Protein AF-A0A2S8B632-F1 (afdb_monomer_lite)

Organism: NCBI:txid2054227

Structure (mmCIF, N/CA/C/O backbone):
data_AF-A0A2S8B632-F1
#
_entry.id   AF-A0A2S8B632-F1
#
loop_
_atom_site.group_PDB
_atom_site.id
_atom_site.type_symbol
_atom_site.label_atom_id
_atom_site.label_alt_id
_atom_site.label_comp_id
_atom_site.label_asym_id
_atom_site.label_entity_id
_atom_site.label_seq_id
_atom_site.pdbx_PDB_ins_code
_atom_site.Cartn_x
_atom_site.Cartn_y
_atom_site.Cartn_z
_atom_site.occupancy
_atom_site.B_iso_or_equiv
_atom_site.auth_seq_id
_atom_site.auth_comp_id
_atom_site.auth_asym_id
_atom_site.auth_atom_id
_atom_site.pdbx_PDB_model_num
ATOM 1 N N . MET A 1 1 ? 15.547 -4.047 -6.048 1.00 76.81 1 MET A N 1
ATOM 2 C CA . MET A 1 1 ? 15.099 -2.865 -5.270 1.00 76.81 1 MET A CA 1
ATOM 3 C C . MET A 1 1 ? 13.656 -2.475 -5.585 1.00 76.81 1 MET A C 1
ATOM 5 O O . MET A 1 1 ? 12.874 -2.422 -4.647 1.00 76.81 1 MET A O 1
ATOM 9 N N . LEU A 1 2 ? 13.265 -2.305 -6.857 1.00 84.19 2 LEU A N 1
ATOM 10 C CA . LEU A 1 2 ? 11.874 -1.999 -7.253 1.00 84.19 2 LEU A CA 1
ATOM 11 C C . LEU A 1 2 ? 10.817 -2.939 -6.655 1.00 84.19 2 LEU A C 1
ATOM 13 O O . LEU A 1 2 ? 9.797 -2.478 -6.156 1.00 84.19 2 LEU A O 1
ATOM 17 N N . TRP A 1 3 ? 11.103 -4.242 -6.634 1.00 83.06 3 TRP A N 1
ATOM 18 C CA . TRP A 1 3 ? 10.235 -5.255 -6.028 1.00 83.06 3 TRP A CA 1
ATOM 19 C C . TRP A 1 3 ? 9.898 -4.991 -4.556 1.00 83.06 3 TRP A C 1
ATOM 21 O O . TRP A 1 3 ? 8.747 -5.135 -4.159 1.00 83.06 3 TRP A O 1
ATOM 31 N N . ALA A 1 4 ? 10.875 -4.569 -3.748 1.00 85.31 4 ALA A N 1
ATOM 32 C CA . ALA A 1 4 ? 10.653 -4.302 -2.328 1.00 85.31 4 ALA A CA 1
ATOM 33 C C . ALA A 1 4 ? 9.774 -3.059 -2.120 1.00 85.31 4 ALA A C 1
ATOM 35 O O . ALA A 1 4 ? 8.884 -3.073 -1.276 1.00 85.31 4 ALA A O 1
ATOM 36 N N . ILE A 1 5 ? 9.989 -2.013 -2.925 1.00 88.69 5 ILE A N 1
ATOM 37 C CA . ILE A 1 5 ? 9.209 -0.768 -2.870 1.00 88.69 5 ILE A CA 1
ATOM 38 C C . ILE A 1 5 ? 7.763 -1.030 -3.306 1.00 88.69 5 ILE A C 1
ATOM 40 O O . ILE A 1 5 ? 6.830 -0.580 -2.644 1.00 88.69 5 ILE A O 1
ATOM 44 N N . TYR A 1 6 ? 7.580 -1.813 -4.374 1.00 88.19 6 TYR A N 1
ATOM 45 C CA . TYR A 1 6 ? 6.267 -2.236 -4.855 1.00 88.19 6 TYR A CA 1
ATOM 46 C C . TYR A 1 6 ? 5.496 -3.024 -3.791 1.00 88.19 6 TYR A C 1
ATOM 48 O O . TYR A 1 6 ? 4.371 -2.666 -3.450 1.00 88.19 6 TYR A O 1
ATOM 56 N N . LEU A 1 7 ? 6.120 -4.062 -3.221 1.00 89.50 7 LEU A N 1
ATOM 57 C CA . LEU A 1 7 ? 5.497 -4.915 -2.208 1.00 89.50 7 LEU A CA 1
ATOM 58 C C . LEU A 1 7 ? 5.131 -4.134 -0.946 1.00 89.50 7 LEU A C 1
ATOM 60 O O . LEU A 1 7 ? 4.023 -4.282 -0.436 1.00 89.50 7 LEU A O 1
ATOM 64 N N . LEU A 1 8 ? 6.040 -3.288 -0.458 1.00 88.94 8 LEU A N 1
ATOM 65 C CA . LEU A 1 8 ? 5.821 -2.503 0.752 1.00 88.94 8 LEU A CA 1
ATOM 66 C C . LEU A 1 8 ? 4.721 -1.449 0.555 1.00 88.94 8 LEU A C 1
ATOM 68 O O . LEU A 1 8 ? 3.849 -1.311 1.416 1.00 88.94 8 LEU A O 1
ATOM 72 N N . GLY A 1 9 ? 4.714 -0.759 -0.590 1.00 86.94 9 GLY A N 1
ATOM 73 C CA . GLY A 1 9 ? 3.672 0.206 -0.937 1.00 86.94 9 GLY A CA 1
ATOM 74 C C . GLY A 1 9 ? 2.298 -0.443 -1.108 1.00 86.94 9 GLY A C 1
ATOM 75 O O . GLY A 1 9 ? 1.331 0.002 -0.492 1.00 86.94 9 GLY A O 1
ATOM 76 N N . ALA A 1 10 ? 2.216 -1.540 -1.868 1.00 88.00 10 ALA A N 1
ATOM 77 C CA . ALA A 1 10 ? 0.968 -2.269 -2.087 1.00 88.00 10 ALA A CA 1
ATOM 78 C C . ALA A 1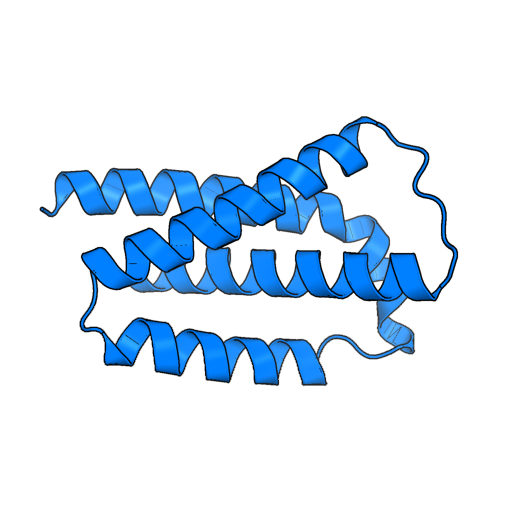 10 ? 0.414 -2.880 -0.788 1.00 88.00 10 ALA A C 1
ATOM 80 O O . ALA A 1 10 ? -0.784 -2.781 -0.522 1.00 88.00 10 ALA A O 1
ATOM 81 N N . LEU A 1 11 ? 1.272 -3.464 0.059 1.00 88.81 11 LEU A N 1
ATOM 82 C CA . LEU A 1 11 ? 0.860 -4.020 1.350 1.00 88.81 11 LEU A CA 1
ATOM 83 C C . LEU A 1 11 ? 0.319 -2.925 2.277 1.00 88.81 11 LEU A C 1
ATOM 85 O O . LEU A 1 11 ? -0.756 -3.086 2.851 1.00 88.81 11 LEU A O 1
ATOM 89 N N . SER A 1 12 ? 1.037 -1.805 2.398 1.00 88.06 12 SER A N 1
ATOM 90 C CA . SER A 1 12 ? 0.639 -0.692 3.273 1.00 88.06 12 SER A CA 1
ATOM 91 C C . SER A 1 12 ? -0.692 -0.085 2.825 1.00 88.06 12 SER A C 1
ATOM 93 O O . SER A 1 12 ? -1.578 0.137 3.651 1.00 88.06 12 SER A O 1
ATOM 95 N N . GLY A 1 13 ? -0.879 0.079 1.512 1.00 84.62 13 GLY A N 1
ATOM 96 C CA . GLY A 1 13 ? -2.128 0.541 0.913 1.00 84.62 13 GLY A CA 1
ATOM 97 C C . GLY A 1 13 ? -3.321 -0.389 1.156 1.00 84.62 13 GLY A C 1
ATOM 98 O O . GLY A 1 13 ? -4.414 0.063 1.512 1.00 84.62 13 GLY A O 1
ATOM 99 N N . LEU A 1 14 ? -3.118 -1.705 1.029 1.00 86.88 14 LEU A N 1
ATOM 100 C CA . LEU A 1 14 ? -4.156 -2.713 1.282 1.00 86.88 14 LEU A CA 1
ATOM 101 C C . LEU A 1 14 ? -4.546 -2.787 2.767 1.00 86.88 14 LEU A C 1
ATOM 103 O O . LEU A 1 14 ? -5.736 -2.851 3.087 1.00 86.88 14 LEU A O 1
ATOM 107 N N . ILE A 1 15 ? -3.570 -2.717 3.679 1.00 86.38 15 ILE A N 1
ATOM 108 C CA . ILE A 1 15 ? -3.821 -2.647 5.128 1.00 86.38 15 ILE A CA 1
ATOM 109 C C . ILE A 1 15 ? -4.603 -1.370 5.466 1.00 86.38 15 ILE A C 1
ATOM 111 O O . ILE A 1 15 ? -5.637 -1.439 6.138 1.00 86.38 15 ILE A O 1
ATOM 115 N N . GLY A 1 16 ? -4.154 -0.218 4.957 1.00 81.31 16 GLY A N 1
ATOM 116 C CA . GLY A 1 16 ? -4.801 1.078 5.170 1.00 81.31 16 GLY A CA 1
ATOM 117 C C . GLY A 1 16 ? -6.233 1.133 4.630 1.00 81.31 16 GLY A C 1
ATOM 118 O O . GLY A 1 16 ? -7.112 1.714 5.276 1.00 81.31 16 GLY A O 1
ATOM 119 N N . SER A 1 17 ? -6.490 0.491 3.487 1.00 82.25 17 SER A N 1
ATOM 120 C CA . SER A 1 17 ? -7.823 0.392 2.877 1.00 82.25 17 SER A CA 1
ATOM 121 C C . SER A 1 17 ? -8.756 -0.501 3.691 1.00 82.25 17 SER A C 1
ATOM 123 O O . SER A 1 17 ? -9.892 -0.120 3.976 1.00 82.25 17 SER A O 1
ATOM 125 N N . ARG A 1 18 ? -8.270 -1.662 4.149 1.00 78.62 18 ARG A N 1
ATOM 126 C CA . ARG A 1 18 ? -9.060 -2.573 4.984 1.00 78.62 18 ARG A CA 1
ATOM 127 C C . ARG A 1 18 ? -9.419 -1.953 6.333 1.00 78.62 18 ARG A C 1
ATOM 129 O O . ARG A 1 18 ? -10.560 -2.094 6.771 1.00 78.62 18 ARG A O 1
ATOM 136 N N . ALA A 1 19 ? -8.492 -1.230 6.962 1.00 77.62 19 ALA A N 1
ATOM 137 C CA . ALA A 1 19 ? -8.771 -0.485 8.189 1.00 77.62 19 ALA A CA 1
ATOM 138 C C . ALA A 1 19 ? -9.913 0.531 7.986 1.00 77.62 19 ALA A C 1
ATOM 140 O O . ALA A 1 19 ? -10.810 0.622 8.823 1.00 77.62 19 ALA A O 1
ATOM 141 N N . LEU A 1 20 ? -9.938 1.228 6.843 1.00 77.31 20 LEU A N 1
ATOM 142 C CA . LEU A 1 20 ? -10.996 2.186 6.506 1.00 77.31 20 LEU A CA 1
ATOM 143 C C . LEU A 1 20 ? -12.354 1.508 6.257 1.00 77.31 20 LEU A C 1
ATOM 145 O O . LEU A 1 20 ? -13.375 1.973 6.756 1.00 77.31 20 LEU A O 1
ATOM 149 N N . THR A 1 21 ? -12.391 0.374 5.549 1.00 77.69 21 THR A N 1
ATOM 150 C CA . THR A 1 21 ? -13.643 -0.380 5.345 1.00 77.69 21 THR A CA 1
ATOM 151 C C . THR A 1 21 ? -14.222 -0.890 6.664 1.00 77.69 21 THR A C 1
ATOM 153 O O . THR A 1 21 ? -15.436 -0.858 6.867 1.00 77.69 21 THR A O 1
ATOM 156 N N . VAL A 1 22 ? -13.369 -1.357 7.578 1.00 76.31 22 VAL A N 1
ATOM 157 C CA . VAL A 1 22 ? -13.817 -1.810 8.900 1.00 76.31 22 VAL A CA 1
ATOM 158 C C . VAL A 1 22 ? -14.311 -0.635 9.749 1.00 76.31 22 VAL A C 1
ATOM 160 O O . VAL A 1 22 ? -15.332 -0.773 10.415 1.00 76.31 22 VAL A O 1
ATOM 163 N N . MET A 1 23 ? -13.659 0.529 9.671 1.00 72.75 23 MET A N 1
ATOM 164 C CA . MET A 1 23 ? -14.112 1.766 10.320 1.00 72.75 23 MET A CA 1
ATOM 165 C C . MET A 1 23 ? -15.508 2.184 9.846 1.00 72.75 23 MET A C 1
ATOM 167 O O . MET A 1 23 ? -16.386 2.429 10.672 1.00 72.75 23 MET A O 1
ATOM 171 N N . ALA A 1 24 ? -15.731 2.186 8.528 1.00 73.31 24 ALA A N 1
ATOM 172 C CA . ALA A 1 24 ? -17.023 2.523 7.936 1.00 73.31 24 ALA A CA 1
ATOM 173 C C . ALA A 1 24 ? -18.138 1.570 8.400 1.00 73.31 24 ALA A C 1
ATOM 175 O O . ALA A 1 24 ? -19.248 2.006 8.688 1.00 73.31 24 ALA A O 1
ATOM 176 N N . ARG A 1 25 ? -17.837 0.270 8.538 1.00 76.62 25 ARG A N 1
ATOM 177 C CA . ARG A 1 25 ? -18.782 -0.725 9.081 1.00 76.62 25 ARG A CA 1
ATOM 178 C C . ARG A 1 25 ? -19.019 -0.578 10.584 1.00 76.62 25 ARG A C 1
ATOM 180 O O . ARG A 1 25 ? -20.096 -0.916 11.056 1.00 76.62 25 ARG A O 1
ATOM 187 N N . GLY A 1 26 ? -18.017 -0.114 11.327 1.00 72.81 26 GLY A N 1
ATOM 188 C CA . GLY A 1 26 ? -18.084 0.091 12.773 1.00 72.81 26 GLY A CA 1
ATOM 189 C C . GLY A 1 26 ? -18.742 1.404 13.204 1.00 72.81 26 GLY A C 1
ATOM 190 O O . GLY A 1 26 ? -18.823 1.647 14.403 1.00 72.81 26 GLY A O 1
ATOM 191 N N . GLY A 1 27 ? -19.169 2.261 12.266 1.00 68.06 27 GLY A N 1
ATOM 192 C CA . GLY A 1 27 ? -19.776 3.562 12.577 1.00 68.06 27 GLY A CA 1
ATOM 193 C C . GLY A 1 27 ? -18.827 4.537 13.282 1.00 68.06 27 GLY A C 1
ATOM 194 O O . GLY A 1 27 ? -19.273 5.454 13.966 1.00 68.06 27 GLY A O 1
ATOM 195 N N . VAL A 1 28 ? -17.513 4.326 13.161 1.00 70.44 28 VAL A N 1
ATOM 196 C CA . VAL A 1 28 ? -16.509 5.164 13.820 1.00 70.44 28 VAL A CA 1
ATOM 197 C C . VAL A 1 28 ? -16.243 6.384 12.941 1.00 70.44 28 VAL A C 1
ATOM 199 O O . VAL A 1 28 ? -15.589 6.281 11.906 1.00 70.44 28 VAL A O 1
ATOM 202 N N . GLU A 1 29 ? -16.746 7.548 13.350 1.00 65.62 29 GLU A N 1
ATOM 203 C CA . GLU A 1 29 ? -16.479 8.809 12.657 1.00 65.62 29 GLU A CA 1
ATOM 204 C C . GLU A 1 29 ? -15.068 9.322 12.957 1.00 65.62 29 GLU A C 1
ATOM 206 O O . GLU A 1 29 ? -14.730 9.687 14.088 1.00 65.62 29 GLU A O 1
ATOM 211 N N . GLN A 1 30 ? -14.236 9.407 11.921 1.00 69.25 30 GLN A N 1
ATOM 212 C CA . GLN A 1 30 ? -12.913 10.008 12.015 1.00 69.25 30 GLN A CA 1
ATOM 213 C C . GLN A 1 30 ? -13.031 11.526 11.823 1.00 69.25 30 GLN A C 1
ATOM 215 O O . GLN A 1 30 ? -13.266 12.000 10.720 1.00 69.25 30 GLN A O 1
ATOM 220 N N . ARG A 1 31 ? -12.870 12.308 12.899 1.00 70.62 31 ARG A N 1
ATOM 221 C CA . ARG A 1 31 ? -13.025 13.782 12.869 1.00 70.62 31 ARG A CA 1
ATOM 222 C C . ARG A 1 31 ? -11.753 14.552 12.502 1.00 70.62 31 ARG A C 1
ATOM 224 O O . ARG A 1 31 ? -11.771 15.775 12.406 1.00 70.62 31 ARG A O 1
ATOM 231 N N . ASN A 1 32 ? -10.634 13.854 12.317 1.00 80.62 32 ASN A N 1
ATOM 232 C CA . ASN A 1 32 ? -9.362 14.482 11.979 1.00 80.62 32 ASN A CA 1
ATOM 233 C C . ASN A 1 32 ? -9.254 14.693 10.459 1.00 80.62 32 ASN A C 1
ATOM 235 O O . ASN A 1 32 ? -9.022 13.738 9.718 1.00 80.62 32 ASN A O 1
ATOM 239 N N . LEU A 1 33 ? -9.374 15.949 10.017 1.00 78.81 33 LEU A N 1
ATOM 240 C CA . LEU A 1 33 ? -9.251 16.365 8.612 1.00 78.81 33 LEU A CA 1
ATOM 241 C C . LEU A 1 33 ? -7.978 15.835 7.935 1.00 78.81 33 LEU A C 1
ATOM 243 O O . LEU A 1 33 ? -8.038 15.374 6.798 1.00 78.81 33 LEU A O 1
ATOM 247 N N . VAL A 1 34 ? -6.842 15.831 8.640 1.00 80.88 34 VAL A N 1
ATOM 248 C CA . VAL A 1 34 ? -5.560 15.359 8.087 1.00 80.88 34 VAL A CA 1
ATOM 249 C C . VAL A 1 34 ? -5.619 13.867 7.759 1.00 80.88 34 VAL A C 1
ATOM 251 O O . VAL A 1 34 ? -5.147 13.447 6.706 1.00 80.88 34 VAL A O 1
ATOM 254 N N . ALA A 1 35 ? -6.244 13.064 8.624 1.00 78.50 35 ALA A N 1
ATOM 255 C CA . ALA A 1 35 ? -6.382 11.625 8.410 1.00 78.50 35 ALA A CA 1
ATOM 256 C C . ALA A 1 35 ? -7.323 11.303 7.237 1.00 78.50 35 ALA A C 1
ATOM 258 O O . ALA A 1 35 ? -7.056 10.367 6.489 1.00 78.50 35 ALA A O 1
ATOM 259 N N . ILE A 1 36 ? -8.383 12.096 7.043 1.00 78.00 36 ILE A N 1
ATOM 260 C CA . ILE A 1 36 ? -9.306 11.952 5.905 1.00 78.00 36 ILE A CA 1
ATOM 261 C C . ILE A 1 36 ? -8.580 12.249 4.589 1.00 78.00 36 ILE A C 1
ATOM 263 O O . ILE A 1 36 ? -8.666 11.472 3.638 1.00 78.00 36 ILE A O 1
ATOM 267 N N . ILE A 1 37 ? -7.833 13.355 4.543 1.00 83.00 37 ILE A N 1
ATOM 268 C CA . ILE A 1 37 ? -7.068 13.754 3.357 1.00 83.00 37 ILE A CA 1
ATOM 269 C C . ILE A 1 37 ? -6.009 12.693 3.027 1.00 83.00 37 ILE A C 1
ATOM 271 O O . ILE A 1 37 ? -5.926 12.238 1.885 1.00 83.00 37 ILE A O 1
ATOM 275 N N . LEU A 1 38 ? -5.246 12.244 4.030 1.00 85.00 38 LEU A N 1
ATOM 276 C CA . LEU A 1 38 ? -4.250 11.181 3.868 1.00 85.00 38 LEU A CA 1
ATOM 277 C C . LEU A 1 38 ? -4.874 9.867 3.396 1.00 85.00 38 LEU A C 1
ATOM 279 O O . LEU A 1 38 ? -4.292 9.211 2.541 1.00 85.00 38 LEU A O 1
ATOM 283 N N . ALA A 1 39 ? -6.062 9.507 3.881 1.00 77.75 39 ALA A N 1
ATOM 284 C CA . ALA A 1 39 ? -6.755 8.308 3.428 1.00 77.75 39 ALA A CA 1
ATOM 285 C C . ALA A 1 39 ? -7.132 8.379 1.938 1.00 77.75 39 ALA A C 1
ATOM 287 O O . ALA A 1 39 ? -6.978 7.389 1.221 1.00 77.75 39 ALA A O 1
ATOM 288 N N . GLY A 1 40 ? -7.576 9.548 1.460 1.00 81.38 40 GLY A N 1
ATOM 289 C CA . GLY A 1 40 ? -7.856 9.776 0.040 1.00 81.38 40 GLY A CA 1
ATOM 290 C C . GLY A 1 40 ? -6.601 9.640 -0.827 1.00 81.38 40 GLY A C 1
ATOM 291 O O . GLY A 1 40 ? -6.588 8.877 -1.794 1.00 81.38 40 GLY A O 1
ATOM 292 N N . PHE A 1 41 ? -5.513 10.314 -0.444 1.00 85.44 41 PHE A N 1
ATOM 293 C CA . PHE A 1 41 ? -4.234 10.206 -1.154 1.00 85.44 41 PHE A CA 1
ATOM 294 C C . PHE A 1 41 ? -3.612 8.806 -1.061 1.00 85.44 41 PHE A C 1
ATOM 296 O O . PHE A 1 41 ? -3.007 8.350 -2.029 1.00 85.44 41 PHE A O 1
ATOM 303 N N . GLY A 1 42 ? -3.795 8.103 0.058 1.00 83.50 42 GLY A N 1
ATOM 304 C CA . GLY A 1 42 ? -3.347 6.725 0.259 1.00 83.50 42 GLY A CA 1
ATOM 305 C C . GLY A 1 42 ? -4.047 5.734 -0.674 1.00 83.50 42 GLY A C 1
ATOM 306 O O . GLY A 1 42 ? -3.409 4.845 -1.237 1.00 83.50 42 GLY A O 1
ATOM 307 N N . MET A 1 43 ? -5.350 5.904 -0.919 1.00 83.19 43 MET A N 1
ATOM 308 C CA . MET A 1 43 ? -6.060 5.096 -1.917 1.00 83.19 43 MET A CA 1
ATOM 309 C C . MET A 1 43 ? -5.535 5.364 -3.330 1.00 83.19 43 MET A C 1
ATOM 311 O O . MET A 1 43 ? -5.207 4.422 -4.051 1.00 83.19 43 MET A O 1
ATOM 315 N N . LEU A 1 44 ? -5.399 6.638 -3.711 1.00 87.81 44 LEU A N 1
ATOM 316 C CA . LEU A 1 44 ? -4.882 7.021 -5.029 1.00 87.81 44 LEU A CA 1
ATOM 317 C C . LEU A 1 44 ? -3.457 6.505 -5.265 1.00 87.81 44 LEU A C 1
ATOM 319 O O . LEU A 1 44 ? -3.167 5.986 -6.342 1.00 87.81 44 LEU A O 1
ATOM 323 N N . SER A 1 45 ? -2.583 6.585 -4.261 1.00 87.00 45 SER A N 1
ATOM 324 C CA . SER A 1 45 ? -1.209 6.083 -4.360 1.00 87.00 45 SER A CA 1
ATOM 325 C C . SER A 1 45 ? -1.156 4.561 -4.504 1.00 87.00 45 SER A C 1
ATOM 327 O O . SER A 1 45 ? -0.363 4.046 -5.292 1.00 87.00 45 SER A O 1
ATOM 329 N N . THR A 1 46 ? -2.050 3.840 -3.824 1.00 86.88 46 THR A N 1
ATOM 330 C CA . THR A 1 46 ? -2.179 2.381 -3.956 1.00 86.88 46 THR A CA 1
ATOM 331 C C . THR A 1 46 ? -2.636 1.983 -5.362 1.00 86.88 46 THR A C 1
ATOM 333 O O . THR A 1 46 ? -2.110 1.035 -5.940 1.00 86.88 46 THR A O 1
ATOM 336 N N . PHE A 1 47 ? -3.571 2.720 -5.967 1.00 86.81 47 PHE A N 1
ATOM 337 C CA . PHE A 1 47 ? -3.938 2.490 -7.368 1.00 86.81 47 PHE A CA 1
ATOM 338 C C . PHE A 1 47 ? -2.781 2.801 -8.320 1.00 86.81 47 PHE A C 1
ATOM 340 O O . PHE A 1 47 ? -2.484 2.002 -9.208 1.00 86.81 47 PHE A O 1
ATOM 347 N N . ALA A 1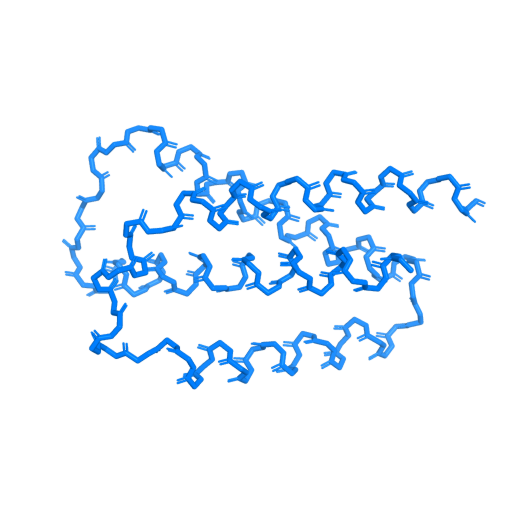 48 ? -2.096 3.926 -8.112 1.00 88.88 48 ALA A N 1
ATOM 348 C CA . ALA A 1 48 ? -0.984 4.344 -8.954 1.00 88.88 48 ALA A CA 1
ATOM 349 C C . ALA A 1 48 ? 0.167 3.325 -8.937 1.00 88.88 48 ALA A C 1
ATOM 351 O O . ALA A 1 48 ? 0.688 2.982 -9.998 1.00 88.88 48 ALA A O 1
ATOM 352 N N . ILE A 1 49 ? 0.528 2.787 -7.762 1.00 89.00 49 ILE A N 1
ATOM 353 C CA . ILE A 1 49 ? 1.599 1.787 -7.660 1.00 89.00 49 ILE A CA 1
ATOM 354 C C . ILE A 1 49 ? 1.207 0.466 -8.328 1.00 89.00 49 ILE A C 1
ATOM 356 O O . ILE A 1 49 ? 2.048 -0.140 -8.985 1.00 89.00 49 ILE A O 1
ATOM 360 N N . LEU A 1 50 ? -0.061 0.043 -8.232 1.00 86.44 50 LEU A N 1
ATOM 361 C CA . LEU A 1 50 ? -0.553 -1.156 -8.914 1.00 86.44 50 LEU A CA 1
ATOM 362 C C . LEU A 1 50 ? -0.492 -0.992 -10.437 1.00 86.44 50 LEU A C 1
ATOM 364 O O . LEU A 1 50 ? 0.062 -1.857 -11.111 1.00 86.44 50 LEU A O 1
ATOM 368 N N . ILE A 1 51 ? -0.993 0.127 -10.971 1.00 89.00 51 ILE A N 1
ATOM 369 C CA . ILE A 1 51 ? -0.960 0.427 -12.413 1.00 89.00 51 ILE A CA 1
ATOM 370 C C . ILE A 1 51 ? 0.486 0.496 -12.916 1.00 89.00 51 ILE A C 1
ATOM 372 O O . ILE A 1 51 ? 0.823 -0.144 -13.909 1.00 89.00 51 ILE A O 1
ATOM 376 N N . ALA A 1 52 ? 1.361 1.211 -12.204 1.00 87.44 52 ALA A N 1
ATOM 377 C CA . ALA A 1 52 ? 2.780 1.262 -12.536 1.00 87.44 52 ALA A CA 1
ATOM 378 C C . ALA A 1 52 ? 3.427 -0.134 -12.470 1.00 87.44 52 ALA A C 1
ATOM 380 O O . ALA A 1 52 ? 4.282 -0.463 -13.288 1.00 87.44 52 ALA A O 1
ATOM 381 N N . GLY A 1 53 ? 2.998 -0.991 -11.540 1.00 86.38 53 GLY A N 1
ATOM 382 C CA . GLY A 1 53 ? 3.442 -2.380 -11.452 1.00 86.38 53 GLY A CA 1
ATOM 383 C C . GLY A 1 53 ? 3.129 -3.194 -12.710 1.00 86.38 53 GLY A C 1
ATOM 384 O O . GLY A 1 53 ? 3.984 -3.953 -13.156 1.00 86.38 53 GLY A O 1
ATOM 385 N N . PHE A 1 54 ? 1.951 -3.001 -13.315 1.00 88.06 54 PHE A N 1
ATOM 386 C CA . PHE A 1 54 ? 1.587 -3.617 -14.603 1.00 88.06 54 PHE A CA 1
ATOM 387 C C . PHE A 1 54 ? 2.419 -3.111 -15.782 1.00 88.06 54 PHE A C 1
ATOM 389 O O . PHE A 1 54 ? 2.546 -3.821 -16.775 1.00 88.06 54 PHE A O 1
ATOM 396 N N . TRP A 1 55 ? 2.974 -1.905 -15.679 1.00 85.25 55 TRP A N 1
ATOM 397 C CA . TRP A 1 55 ? 3.847 -1.335 -16.702 1.00 85.25 55 TRP A CA 1
ATOM 398 C C . TRP A 1 55 ? 5.288 -1.852 -16.597 1.00 85.25 55 TRP A C 1
ATOM 400 O O . TRP A 1 55 ? 5.943 -2.088 -17.605 1.00 85.25 55 TRP A O 1
ATOM 410 N N . VAL A 1 56 ? 5.786 -2.027 -15.370 1.00 87.00 56 VAL A N 1
ATOM 411 C CA . VAL A 1 56 ? 7.188 -2.389 -15.093 1.00 87.00 56 VAL A CA 1
ATOM 412 C C . VAL A 1 56 ? 7.417 -3.899 -15.091 1.00 87.00 56 VAL A C 1
ATOM 414 O O . VAL A 1 56 ? 8.477 -4.372 -15.495 1.00 87.00 56 VAL A O 1
ATOM 417 N N . PHE A 1 57 ? 6.451 -4.672 -14.599 1.00 87.44 57 PHE A N 1
ATOM 418 C CA . PHE A 1 57 ? 6.574 -6.119 -14.453 1.00 87.44 57 PHE A CA 1
ATOM 419 C C . PHE A 1 57 ? 5.670 -6.857 -15.440 1.00 87.44 57 PHE A C 1
ATOM 421 O O . PHE A 1 57 ? 4.664 -6.335 -15.910 1.00 87.44 57 PHE A O 1
ATOM 428 N N . SER A 1 58 ? 5.989 -8.124 -15.715 1.00 87.94 58 SER A N 1
ATOM 429 C CA . SER A 1 58 ? 5.113 -8.994 -16.506 1.00 87.94 58 SER A CA 1
ATOM 430 C C . SER A 1 58 ? 3.725 -9.103 -15.869 1.00 87.94 58 SER A C 1
ATOM 432 O O . SER A 1 58 ? 3.616 -9.242 -14.656 1.00 87.94 58 SER A O 1
ATOM 434 N N . TRP A 1 59 ? 2.664 -9.117 -16.677 1.00 83.75 59 TRP A N 1
ATOM 435 C CA . TRP A 1 59 ? 1.264 -9.029 -16.225 1.00 83.75 59 TRP A CA 1
ATOM 436 C C . TRP A 1 59 ? 0.863 -9.997 -15.092 1.00 83.75 59 TRP A C 1
ATOM 438 O O . TRP A 1 59 ? 0.037 -9.650 -14.251 1.00 83.75 59 TRP A O 1
ATOM 448 N N . TYR A 1 60 ? 1.447 -11.199 -15.033 1.00 82.81 60 TYR A N 1
ATOM 449 C CA . TYR A 1 60 ? 1.135 -12.202 -14.009 1.00 82.81 60 TYR A CA 1
ATOM 450 C C . TYR A 1 60 ? 1.718 -11.858 -12.628 1.00 82.81 60 TYR A C 1
ATOM 452 O O . TYR A 1 60 ? 1.198 -12.302 -11.605 1.00 82.81 60 TYR A O 1
ATOM 460 N N . MET A 1 61 ? 2.779 -11.050 -12.577 1.00 84.62 61 MET A N 1
ATOM 461 C CA . MET A 1 61 ? 3.483 -10.682 -11.348 1.00 84.62 61 MET A CA 1
ATOM 462 C C . MET A 1 61 ? 2.655 -9.745 -10.443 1.00 84.62 61 MET A C 1
ATOM 464 O O . MET A 1 61 ? 2.459 -10.082 -9.269 1.00 84.62 61 MET A O 1
ATOM 468 N N . PRO A 1 62 ? 2.103 -8.614 -10.935 1.00 84.62 62 PRO A N 1
ATOM 469 C CA . PRO A 1 62 ? 1.192 -7.770 -10.161 1.00 84.62 62 PRO A CA 1
ATOM 470 C C . PRO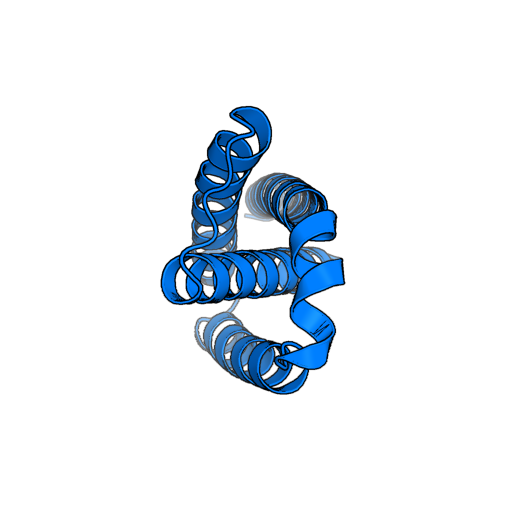 A 1 62 ? -0.047 -8.526 -9.680 1.00 84.62 62 PRO A C 1
ATOM 472 O O . PRO A 1 62 ? -0.455 -8.349 -8.534 1.00 84.62 62 PRO A O 1
ATOM 475 N N . VAL A 1 63 ? -0.603 -9.408 -10.521 1.00 85.88 63 VAL A N 1
ATOM 476 C CA . VAL A 1 63 ? -1.790 -10.217 -10.200 1.00 85.88 63 VAL A CA 1
ATOM 477 C C . VAL A 1 63 ? -1.506 -11.178 -9.047 1.00 85.88 63 VAL A C 1
ATOM 479 O O . VAL A 1 63 ? -2.224 -11.162 -8.046 1.00 85.88 63 VAL A O 1
ATOM 482 N N . ALA A 1 64 ? -0.434 -11.972 -9.139 1.00 85.62 64 ALA A N 1
ATOM 483 C CA . ALA A 1 64 ? -0.039 -12.889 -8.071 1.00 85.62 64 ALA A CA 1
ATOM 484 C C . ALA A 1 64 ? 0.247 -12.138 -6.761 1.00 85.62 64 ALA A C 1
ATOM 486 O O . ALA A 1 64 ? -0.175 -12.567 -5.687 1.00 85.62 64 ALA A O 1
ATOM 487 N N . THR A 1 65 ? 0.901 -10.978 -6.858 1.00 86.19 65 THR A N 1
ATOM 488 C CA . THR A 1 65 ? 1.198 -10.131 -5.699 1.00 86.19 65 THR A CA 1
ATOM 489 C C . THR A 1 65 ? -0.077 -9.606 -5.044 1.00 86.19 65 THR A C 1
ATOM 491 O O . THR A 1 65 ? -0.223 -9.694 -3.829 1.00 86.19 65 THR A O 1
ATOM 494 N N . PHE A 1 66 ? -1.032 -9.106 -5.829 1.00 84.31 66 PHE A N 1
ATOM 495 C CA . PHE A 1 66 ? -2.301 -8.604 -5.310 1.00 84.31 66 PHE A CA 1
ATOM 496 C C . PHE A 1 66 ? -3.089 -9.693 -4.572 1.00 84.31 66 PHE A C 1
ATOM 498 O O . PHE A 1 66 ? -3.588 -9.448 -3.471 1.00 84.31 66 PHE A O 1
ATOM 505 N N . ILE A 1 67 ? -3.150 -10.906 -5.133 1.00 87.00 67 ILE A N 1
ATOM 506 C CA . ILE A 1 67 ? -3.799 -12.060 -4.494 1.00 87.00 67 ILE A CA 1
ATOM 507 C C . ILE A 1 67 ? -3.104 -12.383 -3.166 1.00 87.00 67 ILE A C 1
ATOM 509 O O . ILE A 1 67 ? -3.761 -12.456 -2.128 1.00 87.00 67 ILE A O 1
ATOM 513 N N . LEU A 1 68 ? -1.776 -12.517 -3.174 1.00 87.56 68 LEU A N 1
ATOM 514 C CA . LEU A 1 68 ? -1.001 -12.887 -1.990 1.00 87.56 68 LEU A CA 1
ATOM 515 C C . LEU A 1 68 ? -1.130 -11.844 -0.868 1.00 87.56 68 LEU A C 1
ATOM 517 O O . LEU A 1 68 ? -1.403 -12.195 0.280 1.00 87.56 68 LEU A O 1
ATOM 521 N N . LEU A 1 69 ? -1.008 -10.556 -1.195 1.00 86.88 69 LEU A N 1
ATOM 522 C CA . LEU A 1 69 ? -1.156 -9.471 -0.223 1.00 86.88 69 LEU A CA 1
ATOM 523 C C . LEU A 1 69 ? -2.595 -9.363 0.302 1.00 86.88 69 LEU A C 1
ATOM 525 O O . LEU A 1 69 ? -2.794 -9.105 1.490 1.00 86.88 69 LEU A O 1
ATOM 529 N N . SER A 1 70 ? -3.605 -9.615 -0.532 1.00 83.88 70 SER A N 1
ATOM 530 C CA . SER A 1 70 ? -5.010 -9.656 -0.097 1.00 83.88 70 SER A CA 1
ATOM 531 C C . SER A 1 70 ? -5.255 -10.770 0.923 1.00 83.88 70 SER A C 1
ATOM 533 O O . SER A 1 70 ? -5.945 -10.566 1.921 1.00 83.88 70 SER A O 1
ATOM 535 N N . VAL A 1 71 ? -4.641 -11.939 0.721 1.00 86.00 71 VAL A N 1
ATOM 536 C CA . VAL A 1 71 ? -4.706 -13.052 1.677 1.00 86.00 71 VAL A CA 1
ATOM 537 C C . VAL A 1 71 ? -3.994 -12.683 2.983 1.00 86.00 71 VAL A C 1
ATOM 539 O O . VAL A 1 71 ? -4.578 -12.816 4.057 1.00 86.00 71 VAL A O 1
ATOM 542 N N . ILE A 1 72 ? -2.773 -12.143 2.915 1.00 83.38 72 ILE A N 1
ATOM 543 C CA . ILE A 1 72 ? -2.009 -11.729 4.106 1.00 83.38 72 ILE A CA 1
ATOM 544 C C . ILE A 1 72 ? -2.774 -10.679 4.915 1.00 83.38 72 ILE A C 1
ATOM 546 O O . ILE A 1 72 ? -2.925 -10.818 6.131 1.00 83.38 72 ILE A O 1
ATOM 550 N N . THR A 1 73 ? -3.295 -9.643 4.256 1.00 80.81 73 THR A N 1
ATOM 551 C CA . THR A 1 73 ? -4.110 -8.606 4.910 1.00 80.81 73 THR A CA 1
ATOM 552 C C . THR A 1 73 ? -5.406 -9.168 5.485 1.00 80.81 73 THR A C 1
ATOM 554 O O . THR A 1 73 ? -5.891 -8.672 6.504 1.00 80.81 73 THR A O 1
ATOM 557 N N . ALA A 1 74 ? -5.941 -10.246 4.901 1.00 76.06 74 ALA A N 1
ATOM 558 C CA . ALA A 1 74 ? -7.100 -10.930 5.445 1.00 76.06 74 ALA A CA 1
ATOM 559 C C . ALA A 1 74 ? -6.853 -11.651 6.764 1.00 76.06 74 ALA A C 1
ATOM 561 O O . ALA A 1 74 ? -7.713 -11.579 7.644 1.00 76.06 74 ALA A O 1
ATOM 562 N N . PHE A 1 75 ? -5.688 -12.276 6.916 1.00 75.81 75 PHE A N 1
ATOM 563 C CA . PHE A 1 75 ? -5.310 -12.968 8.146 1.00 75.81 75 PHE A CA 1
ATOM 564 C C . PHE A 1 75 ? -4.769 -12.029 9.227 1.00 75.81 75 PHE A C 1
ATOM 566 O O . PHE A 1 75 ? -5.018 -12.245 10.410 1.00 75.81 75 PHE A O 1
ATOM 573 N N . THR A 1 76 ? -4.043 -10.979 8.840 1.00 71.62 76 THR A N 1
ATOM 574 C CA . THR A 1 76 ? -3.406 -10.054 9.795 1.00 71.62 76 THR A CA 1
ATOM 575 C C . THR A 1 76 ? -4.396 -9.075 10.427 1.00 71.62 76 THR A C 1
ATOM 57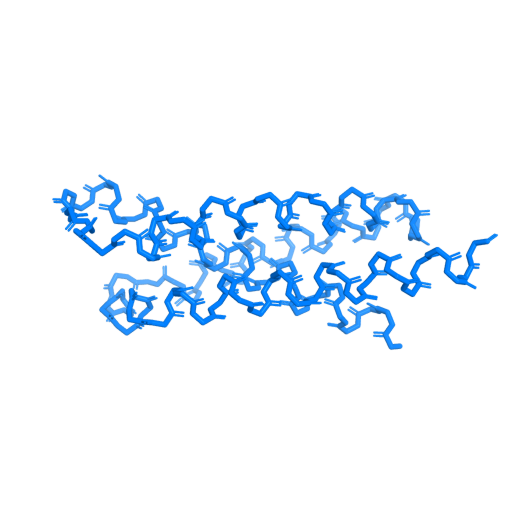7 O O . THR A 1 76 ? -4.288 -8.769 11.613 1.00 71.62 76 THR A O 1
ATOM 580 N N . VAL A 1 77 ? -5.408 -8.621 9.683 1.00 66.25 77 VAL A N 1
ATOM 581 C CA . VAL A 1 77 ? -6.410 -7.667 10.181 1.00 66.25 77 VAL A CA 1
ATOM 582 C C . VAL A 1 77 ? -7.627 -8.419 10.734 1.00 66.25 77 VAL A C 1
ATOM 584 O O . VAL A 1 77 ? -8.630 -8.624 10.038 1.00 66.25 77 VAL A O 1
ATOM 587 N N . THR A 1 78 ? -7.526 -8.834 12.001 1.00 65.75 78 THR A N 1
ATOM 588 C CA . THR A 1 78 ? -8.608 -9.440 12.806 1.00 65.75 78 THR A CA 1
ATOM 589 C C . THR A 1 78 ? -9.182 -8.442 13.821 1.00 65.75 78 THR A C 1
ATOM 591 O O . THR A 1 78 ? -8.517 -7.481 14.203 1.00 65.75 78 THR A O 1
ATOM 594 N N . GLN A 1 79 ? -10.424 -8.651 14.284 1.00 57.47 79 GLN A N 1
ATOM 595 C CA . GLN A 1 79 ? -11.169 -7.674 15.102 1.00 57.47 79 GLN A CA 1
ATOM 596 C C . GLN A 1 79 ? -10.442 -7.189 16.375 1.00 57.47 79 GLN A C 1
ATOM 598 O O . GLN A 1 79 ? -10.603 -6.034 16.761 1.00 57.47 79 GLN A O 1
ATOM 603 N N . ARG A 1 80 ? -9.596 -8.020 17.003 1.00 57.50 80 ARG A N 1
ATOM 604 C CA . ARG A 1 80 ? -8.803 -7.629 18.189 1.00 57.50 80 ARG A CA 1
ATOM 605 C C . ARG A 1 80 ? -7.636 -6.681 17.879 1.00 57.50 80 ARG A C 1
ATOM 607 O O . ARG A 1 80 ? -7.170 -5.990 18.775 1.00 57.50 80 ARG A O 1
ATOM 614 N N . SER A 1 81 ? -7.179 -6.624 16.629 1.00 59.12 81 SER A N 1
ATOM 615 C CA . SER A 1 81 ? -6.054 -5.791 16.174 1.00 59.12 81 SER A CA 1
ATOM 616 C C . SER A 1 81 ? -6.496 -4.401 15.676 1.00 59.12 81 SER A C 1
ATOM 618 O O . SER A 1 81 ? -5.671 -3.559 15.335 1.00 59.12 81 SER A O 1
ATOM 620 N N . LEU A 1 82 ? -7.803 -4.116 15.647 1.00 62.09 82 LEU A N 1
ATOM 621 C CA . LEU A 1 82 ? -8.342 -2.925 14.983 1.00 62.09 82 LEU A CA 1
ATOM 622 C C . LEU A 1 82 ? -7.939 -1.602 15.647 1.00 62.09 82 LEU A C 1
ATOM 624 O O . LEU A 1 82 ? -7.572 -0.669 14.942 1.00 62.09 82 LEU A O 1
ATOM 628 N N . ALA A 1 83 ? -7.940 -1.527 16.981 1.00 63.72 83 ALA A N 1
ATOM 629 C CA . ALA A 1 83 ? -7.575 -0.309 17.711 1.00 63.72 83 ALA A CA 1
ATOM 630 C C . ALA A 1 83 ? -6.167 0.225 17.355 1.00 63.72 83 ALA A C 1
ATOM 632 O O . ALA A 1 83 ? -6.066 1.390 16.964 1.00 63.72 83 ALA A O 1
ATOM 633 N N . PRO A 1 84 ? -5.087 -0.584 17.403 1.00 66.50 84 PRO A N 1
ATOM 634 C CA . PRO A 1 84 ? -3.768 -0.114 16.979 1.00 66.50 84 PRO A CA 1
ATOM 635 C C . PRO A 1 84 ? -3.680 0.142 15.466 1.00 66.50 84 PRO A C 1
ATOM 637 O O . PRO A 1 84 ? -3.020 1.095 15.053 1.00 66.50 84 PRO A O 1
ATOM 640 N N . LEU A 1 85 ? -4.382 -0.636 14.633 1.00 69.25 85 LEU A N 1
ATOM 641 C CA . LEU A 1 85 ? -4.451 -0.405 13.183 1.00 69.25 85 LEU A CA 1
ATOM 642 C C . LEU A 1 85 ? -5.085 0.949 12.825 1.00 69.25 85 LEU A C 1
ATOM 644 O O . LEU A 1 85 ? -4.657 1.579 11.860 1.00 69.25 85 LEU A O 1
ATOM 648 N N . PHE A 1 86 ? -6.054 1.432 13.607 1.00 69.44 86 PHE A N 1
ATOM 649 C CA . PHE A 1 86 ? -6.660 2.750 13.396 1.00 69.44 86 PHE A CA 1
ATOM 650 C C . PHE A 1 86 ? -5.697 3.896 13.692 1.00 69.44 86 PHE A C 1
ATOM 652 O O . PHE A 1 86 ? -5.648 4.863 12.934 1.00 69.44 86 PHE A O 1
ATOM 659 N N . VAL A 1 87 ? -4.912 3.782 14.766 1.00 76.06 87 VAL A N 1
ATOM 660 C CA . VAL A 1 87 ? -3.914 4.797 15.129 1.00 76.06 87 VAL A CA 1
ATOM 661 C C . VAL A 1 87 ? -2.783 4.828 14.102 1.00 76.06 87 VAL A C 1
ATOM 663 O O . VAL A 1 87 ? -2.308 5.901 13.738 1.00 76.06 87 VAL A O 1
ATOM 666 N N . MET A 1 88 ? -2.387 3.663 13.583 1.00 80.06 88 MET A N 1
ATOM 667 C CA . MET A 1 88 ? -1.317 3.558 12.591 1.00 80.06 88 MET A CA 1
ATOM 668 C C . MET A 1 88 ? -1.768 3.803 11.145 1.00 80.06 88 MET A C 1
ATOM 670 O O . MET A 1 88 ? -0.916 3.935 10.270 1.00 80.06 88 MET A O 1
ATOM 674 N N . LYS A 1 89 ? -3.074 3.906 10.859 1.00 81.81 89 LYS A N 1
ATOM 675 C CA . LYS A 1 89 ? -3.578 4.109 9.489 1.00 81.81 89 LYS A CA 1
ATOM 676 C C . LYS A 1 89 ? -2.906 5.280 8.747 1.00 81.81 89 LYS A C 1
ATOM 678 O O . LYS A 1 89 ? -2.432 5.043 7.638 1.00 81.81 89 LYS A O 1
ATOM 683 N N . PRO A 1 90 ? -2.792 6.496 9.319 1.00 83.12 90 PRO A N 1
ATOM 684 C CA . PRO A 1 90 ? -2.131 7.607 8.633 1.00 83.12 90 PRO A CA 1
ATOM 685 C C . PRO A 1 90 ? -0.668 7.305 8.288 1.00 83.12 90 PRO A C 1
ATOM 687 O O . PRO A 1 90 ? -0.170 7.755 7.263 1.00 83.12 90 PRO A O 1
ATOM 690 N N . VAL A 1 91 ? 0.012 6.505 9.117 1.00 86.69 91 VAL A N 1
ATOM 691 C CA . VAL A 1 91 ? 1.390 6.066 8.866 1.00 86.69 91 VAL A CA 1
ATOM 692 C C . VAL A 1 91 ? 1.436 5.135 7.655 1.00 86.69 91 VAL A C 1
ATOM 694 O O . VAL A 1 91 ? 2.264 5.336 6.770 1.00 86.69 91 VAL 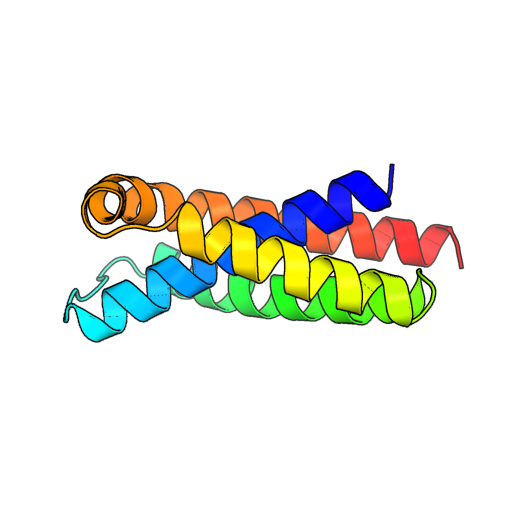A O 1
ATOM 697 N N . PHE A 1 92 ? 0.522 4.164 7.567 1.00 86.44 92 PHE A N 1
ATOM 698 C CA . PHE A 1 92 ? 0.422 3.282 6.400 1.00 86.44 92 PHE A CA 1
ATOM 699 C C . PHE A 1 92 ? 0.104 4.048 5.112 1.00 86.44 92 PHE A C 1
ATOM 701 O O . PHE A 1 92 ? 0.688 3.744 4.073 1.00 86.44 92 PHE A O 1
ATOM 708 N N . ASP A 1 93 ? -0.758 5.065 5.184 1.00 86.75 93 ASP A N 1
ATOM 709 C CA . ASP A 1 93 ? -1.091 5.907 4.032 1.00 86.75 93 ASP A CA 1
ATOM 710 C C . ASP A 1 93 ? 0.136 6.731 3.574 1.00 86.75 93 ASP A C 1
ATOM 712 O O . ASP A 1 93 ? 0.430 6.781 2.379 1.00 86.75 93 ASP A O 1
ATOM 716 N N . ILE A 1 94 ? 0.925 7.294 4.503 1.00 89.06 94 ILE A N 1
ATOM 717 C CA . ILE A 1 94 ? 2.187 7.995 4.185 1.00 89.06 94 ILE A CA 1
ATOM 718 C C . ILE A 1 94 ? 3.204 7.044 3.542 1.00 89.06 94 ILE A C 1
ATOM 720 O O . ILE A 1 94 ? 3.820 7.396 2.535 1.00 89.06 94 ILE A O 1
ATOM 724 N N . ILE A 1 95 ? 3.368 5.836 4.091 1.00 90.69 95 ILE A N 1
ATOM 725 C CA . ILE A 1 95 ? 4.271 4.823 3.531 1.00 90.69 95 ILE A CA 1
ATOM 726 C C . ILE A 1 95 ? 3.830 4.448 2.112 1.00 90.69 95 ILE A C 1
ATOM 728 O O . ILE A 1 95 ? 4.662 4.410 1.206 1.00 90.69 95 ILE A O 1
ATOM 732 N N . ALA A 1 96 ? 2.531 4.231 1.890 1.00 89.56 96 ALA A N 1
ATOM 733 C CA . ALA A 1 96 ? 1.991 3.918 0.570 1.00 89.56 96 ALA A CA 1
ATOM 734 C C . ALA A 1 96 ? 2.265 5.044 -0.442 1.00 89.56 96 ALA A C 1
ATOM 736 O O . ALA A 1 96 ? 2.734 4.772 -1.547 1.00 89.56 96 ALA A O 1
ATOM 737 N N . ILE A 1 97 ? 2.056 6.309 -0.057 1.00 91.44 97 ILE A N 1
ATOM 738 C CA . ILE A 1 97 ? 2.353 7.484 -0.897 1.00 91.44 97 ILE A CA 1
ATOM 739 C C . ILE A 1 97 ? 3.850 7.581 -1.218 1.00 91.44 97 ILE A C 1
ATOM 741 O O . ILE A 1 97 ? 4.223 7.775 -2.380 1.00 91.44 97 ILE A O 1
ATOM 745 N N . GLY A 1 98 ? 4.711 7.419 -0.210 1.00 90.62 98 GLY A N 1
ATOM 746 C CA . GLY A 1 98 ? 6.162 7.462 -0.379 1.00 90.62 98 GLY A CA 1
ATOM 747 C C . GLY A 1 98 ? 6.658 6.365 -1.320 1.00 90.62 98 GLY A C 1
ATOM 748 O O . GLY A 1 98 ? 7.404 6.639 -2.259 1.00 90.62 98 GLY A O 1
ATOM 749 N N . CYS A 1 99 ? 6.185 5.132 -1.127 1.00 91.62 99 CYS A N 1
ATOM 750 C CA . CYS A 1 99 ? 6.535 4.004 -1.984 1.00 91.62 99 CYS A CA 1
ATOM 751 C C . CYS A 1 99 ? 5.984 4.141 -3.400 1.00 91.62 99 CYS A C 1
ATOM 753 O O . CYS A 1 99 ? 6.705 3.822 -4.338 1.00 91.62 99 CYS A O 1
ATOM 755 N N . ALA A 1 100 ? 4.759 4.639 -3.580 1.00 90.69 100 ALA A N 1
ATOM 756 C CA . ALA A 1 100 ? 4.203 4.877 -4.909 1.00 90.69 100 ALA A CA 1
ATOM 757 C C . ALA A 1 100 ? 5.034 5.911 -5.677 1.00 90.69 100 ALA A C 1
ATOM 759 O O . ALA A 1 100 ? 5.445 5.654 -6.806 1.00 90.69 100 ALA A O 1
ATOM 760 N N . THR A 1 101 ? 5.358 7.037 -5.037 1.00 92.00 101 THR A N 1
ATOM 761 C CA . THR A 1 101 ? 6.188 8.092 -5.637 1.00 92.00 101 THR A CA 1
ATOM 762 C C . THR A 1 101 ? 7.576 7.568 -6.003 1.00 92.00 101 THR A C 1
ATOM 764 O O . THR A 1 101 ? 8.024 7.740 -7.135 1.00 92.00 101 THR A O 1
ATOM 767 N N . ALA A 1 102 ? 8.243 6.875 -5.073 1.00 91.50 102 ALA A N 1
ATOM 768 C CA . ALA A 1 102 ? 9.570 6.311 -5.305 1.00 91.50 102 ALA A CA 1
ATOM 769 C C . ALA A 1 102 ? 9.561 5.232 -6.399 1.00 91.50 102 ALA A C 1
ATOM 771 O O . ALA A 1 102 ? 10.462 5.189 -7.233 1.00 91.50 102 ALA A O 1
ATOM 772 N N . PHE A 1 103 ? 8.539 4.372 -6.414 1.00 92.25 103 PHE A N 1
ATOM 773 C CA . PHE A 1 103 ? 8.396 3.323 -7.417 1.00 92.25 103 PHE A CA 1
ATOM 774 C C . PHE A 1 103 ? 8.174 3.909 -8.809 1.00 92.25 103 PHE A C 1
ATOM 776 O O . PHE A 1 103 ? 8.872 3.513 -9.733 1.00 92.25 103 PHE A O 1
ATOM 783 N N . ILE A 1 104 ? 7.261 4.874 -8.956 1.00 89.44 104 ILE A N 1
ATOM 784 C CA . ILE A 1 104 ? 6.982 5.533 -10.239 1.00 89.44 104 ILE A CA 1
ATOM 785 C C . ILE A 1 104 ? 8.227 6.261 -10.750 1.00 89.44 104 ILE A C 1
ATOM 787 O O . ILE A 1 104 ? 8.581 6.118 -11.916 1.00 89.44 104 ILE A O 1
ATOM 791 N N . TYR A 1 105 ? 8.931 6.989 -9.882 1.00 90.81 105 TYR A N 1
ATOM 792 C CA . TYR A 1 105 ? 10.173 7.662 -10.259 1.00 90.81 105 TYR A CA 1
ATOM 793 C C . TYR A 1 105 ? 11.223 6.676 -10.791 1.00 90.81 105 TYR A C 1
ATOM 795 O O . TYR A 1 105 ? 11.790 6.877 -11.862 1.00 90.81 105 TYR A O 1
ATOM 803 N N . LEU A 1 106 ? 11.446 5.572 -10.075 1.00 89.06 106 LEU A N 1
ATOM 804 C CA . LEU A 1 106 ? 12.400 4.547 -10.494 1.00 89.06 106 LEU A CA 1
ATOM 805 C C . LEU A 1 106 ? 11.932 3.769 -11.732 1.00 89.06 106 LEU A C 1
ATOM 807 O O . LEU A 1 106 ? 12.768 3.354 -12.525 1.00 89.06 106 LEU A O 1
ATOM 811 N N . ALA A 1 107 ? 10.624 3.577 -11.904 1.00 86.00 107 ALA A N 1
ATOM 812 C CA . ALA A 1 107 ? 10.034 2.959 -13.086 1.00 86.00 107 ALA A CA 1
ATOM 813 C C . ALA A 1 107 ? 10.287 3.800 -14.343 1.00 86.00 107 ALA A C 1
ATOM 815 O O . ALA A 1 107 ? 10.670 3.251 -15.369 1.00 86.00 107 ALA A O 1
ATOM 816 N N . ILE A 1 108 ? 10.132 5.125 -14.243 1.00 85.94 108 ILE A N 1
ATOM 817 C CA . ILE A 1 108 ? 10.420 6.063 -15.338 1.00 85.94 108 ILE A CA 1
ATOM 818 C C . ILE A 1 108 ? 11.909 6.052 -15.693 1.00 85.94 108 ILE A C 1
ATOM 820 O O . ILE A 1 108 ? 12.248 6.106 -16.86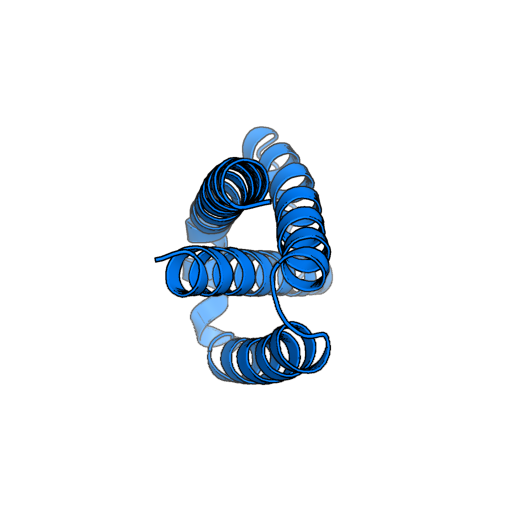3 1.00 85.94 108 ILE A O 1
ATOM 824 N N . LEU A 1 109 ? 12.802 5.965 -14.704 1.00 85.12 109 LEU A N 1
ATOM 825 C CA . LEU A 1 109 ? 14.248 5.921 -14.955 1.00 85.12 109 LEU A CA 1
ATOM 826 C C . LEU A 1 109 ? 14.739 4.606 -15.582 1.00 85.12 109 LEU A C 1
ATOM 828 O O . LEU A 1 109 ? 15.864 4.564 -16.074 1.00 85.12 109 LEU A O 1
ATOM 832 N N . GLN A 1 110 ? 13.958 3.528 -15.490 1.00 76.06 110 GLN A N 1
ATOM 833 C CA . GLN A 1 110 ? 14.319 2.212 -16.030 1.00 76.06 110 GLN A CA 1
ATOM 834 C C . GLN A 1 110 ? 13.670 1.892 -17.381 1.00 76.06 110 GLN A C 1
ATOM 836 O O . GLN A 1 110 ? 14.089 0.920 -18.009 1.00 76.06 110 GLN A O 1
ATOM 841 N N . GLY A 1 111 ? 12.650 2.655 -17.787 1.00 59.81 111 GLY A N 1
ATOM 842 C CA . GLY A 1 111 ? 12.005 2.554 -19.101 1.00 59.81 111 GLY A CA 1
ATOM 843 C C . GLY A 1 111 ? 12.696 3.419 -20.141 1.00 59.81 111 GLY A C 1
ATOM 844 O O . GLY A 1 111 ? 12.691 2.995 -21.316 1.00 59.81 111 GLY A O 1
#

Foldseek 3Di:
DLVVLLLLLLLLLLLLVVLVVVCVVVVPDDPDPLLVVLSVQLNVLNVLSLVLCVVQDPNVVSVVSNVVSNVVSVVVDDPVCNVVSVVCSSVSSVSNNVSSVVSNVVSVVVD

Sequence (111 aa):
MLWAIYLLGALSGLIGSRALTVMARGGVEQRNLVAIILAGFGMLSTFAILIAGFWVFSWYMPVATFILLSVITAFTVTQRSLAPLFVMKPVFDIIAIGCATAFIYLAILQG

Radius of gyration: 14.19 Å; chains: 1; bounding box: 35×29×37 Å

pLDDT: mean 81.61, std 8.36, range [57.47, 92.25]

Secondary structure (DSSP, 8-state):
-HHHHHHHHHHHHHHHHHHHHHHHHTT-----HHHHHHHHHHHHHHHHHHHHHHHHS-THHHHHHHHHHHHHHHHH--GGGHHHHHHHHHHHHHHHHHHHHHHHHHHHHH-